Protein 8B45 (pdb70)

Sequence (86 aa):
GEIIKQEIIKKEIIKWEIIKQGGEIIKQEIIKKEIIKWEIIKQGGEIIKQEIIKKEIIKWEIIKQGGEIIKQEIIKKEIIIKWEIIK

Secondary structure (DSSP, 8-state):
----TTT--TTT--TTT---/----TTT--TTT--TTT-----/----TTT--TTT--TTT-----/----TTT--TTT--TTT--TT-

Structure (mmCIF, N/CA/C/O backbone):
data_8B45
#
_entry.id   8B45
#
_cell.length_a   85.515
_cell.length_b   85.515
_cell.length_c   85.515
_cell.angle_alpha   90.000
_cell.angle_beta   90.000
_cell.angle_gamma   90.000
#
_symmetry.space_group_name_H-M   'I 21 3'
#
loop_
_entity.id
_entity.type
_entity.pdbx_description
1 polymer CC-Tri-(UbUc)4
2 non-polymer 'SODIUM ION'
3 non-polymer 'TRIETHYLENE GLYCOL'
4 non-polymer 1,2-ETHANEDIOL
5 water water
#
loop_
_atom_site.group_PDB
_atom_site.id
_atom_site.type_symbol
_atom_site.label_atom_id
_atom_site.label_alt_id
_atom_site.label_comp_id
_atom_site.label_asym_id
_atom_site.label_entity_id
_atom_site.label_seq_id
_atom_site.pdbx_PDB_ins_code
_atom_site.Cartn_x
_atom_site.Cartn_y
_atom_site.Cartn_z
_atom_site.occupancy
_atom_site.B_iso_or_equiv
_atom_site.auth_seq_id
_atom_site.auth_comp_id
_atom_site.auth_asym_id
_atom_site.auth_atom_id
_atom_site.pdbx_PDB_model_num
ATOM 4 N N . GLY A 1 2 ? 46.187 21.659 1.686 1.00 56.37 1 GLY B N 1
ATOM 5 C CA . GLY A 1 2 ? 45.506 20.671 0.838 1.00 50.52 1 GLY B CA 1
ATOM 6 C C . GLY A 1 2 ? 46.333 19.415 0.710 1.00 46.14 1 GLY B C 1
ATOM 7 O O . GLY A 1 2 ? 47.563 19.513 0.749 1.00 43.66 1 GLY B O 1
ATOM 8 N N . GLU A 1 3 ? 45.672 18.272 0.602 1.00 46.25 2 GLU B N 1
ATOM 9 C CA . GLU A 1 3 ? 46.400 17.011 0.354 1.00 45.12 2 GLU B CA 1
ATOM 10 C C . GLU A 1 3 ? 47.047 17.113 -1.031 1.00 43.35 2 GLU B C 1
ATOM 11 O O . GLU A 1 3 ? 48.141 16.571 -1.200 1.00 40.12 2 GLU B O 1
ATOM 17 N N . ILE A 1 4 ? 46.386 17.801 -1.960 1.00 41.28 3 ILE B N 1
ATOM 18 C CA . ILE A 1 4 ? 46.857 17.831 -3.369 1.00 40.69 3 ILE B CA 1
ATOM 19 C C . ILE A 1 4 ? 48.066 18.760 -3.429 1.00 38.66 3 ILE B C 1
ATOM 20 O O . ILE A 1 4 ? 49.089 18.373 -4.003 1.00 36.41 3 ILE B O 1
ATOM 37 N N . ILE A 1 7 ? 51.060 17.027 -2.283 1.00 29.93 6 ILE B N 1
ATOM 38 C CA . ILE A 1 7 ? 51.527 15.991 -3.245 1.00 27.76 6 ILE B CA 1
ATOM 39 C C . ILE A 1 7 ? 52.325 16.667 -4.367 1.00 26.97 6 ILE B C 1
ATOM 40 O O . ILE A 1 7 ? 53.351 16.131 -4.767 1.00 26.36 6 ILE B O 1
ATOM 45 N N . LYS A 1 8 ? 51.846 17.806 -4.844 1.00 27.16 7 LYS B N 1
ATOM 46 C CA . LYS A 1 8 ? 52.545 18.471 -5.968 1.00 26.87 7 LYS B CA 1
ATOM 47 C C . LYS A 1 8 ? 53.959 18.863 -5.521 1.00 26.28 7 LYS B C 1
ATOM 48 O O . LYS A 1 8 ? 54.882 18.773 -6.332 1.00 25.04 7 LYS B O 1
ATOM 53 N N . GLN A 1 9 ? 54.092 19.258 -4.258 1.00 25.67 8 GLN B N 1
ATOM 54 C CA . GLN A 1 9 ? 55.420 19.641 -3.732 1.00 26.25 8 GLN B CA 1
ATOM 55 C C . GLN A 1 9 ? 56.289 18.387 -3.578 1.00 23.75 8 GLN B C 1
ATOM 56 O O . GLN A 1 9 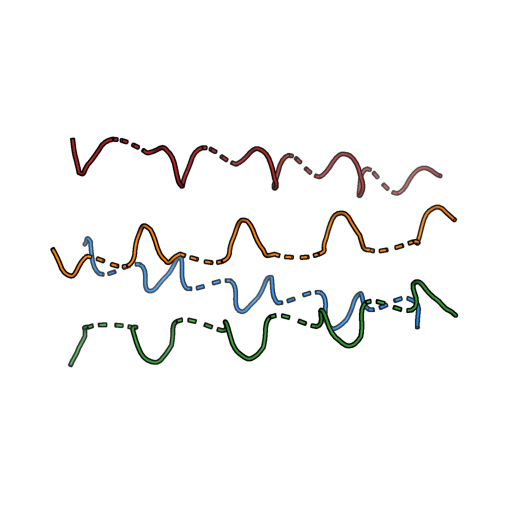? 57.481 18.474 -3.829 1.00 25.21 8 GLN B O 1
ATOM 62 N N . GLU A 1 10 ? 55.687 17.267 -3.202 1.00 25.97 9 GLU B N 1
ATOM 63 C CA . GLU A 1 10 ? 56.458 16.009 -3.063 1.00 27.18 9 GLU B CA 1
ATOM 64 C C . GLU A 1 10 ? 56.947 15.530 -4.438 1.00 24.69 9 GLU B C 1
ATOM 65 O O . GLU A 1 10 ? 58.075 15.066 -4.538 1.00 23.49 9 GLU B O 1
ATOM 71 N N . ILE A 1 11 ? 56.083 15.641 -5.445 1.00 22.21 10 ILE B N 1
ATOM 72 C CA . ILE A 1 11 ? 56.478 15.279 -6.833 1.00 21.09 10 ILE B CA 1
ATOM 73 C C . ILE A 1 11 ? 57.629 16.192 -7.275 1.00 19.75 10 ILE B C 1
ATOM 74 O O . ILE A 1 11 ? 58.614 15.691 -7.779 1.00 19.60 10 ILE B O 1
ATOM 91 N N . ILE A 1 14 ? 60.929 15.113 -5.808 1.00 19.68 13 ILE B N 1
ATOM 92 C CA . ILE A 1 14 ? 61.419 13.837 -6.398 1.00 19.25 13 ILE B CA 1
ATOM 93 C C . ILE A 1 14 ? 62.092 14.145 -7.737 1.00 19.84 13 ILE B C 1
ATOM 94 O O . ILE A 1 14 ? 63.131 13.591 -8.006 1.00 19.81 13 ILE B O 1
ATOM 99 N N . LYS A 1 15 ? 61.473 15.018 -8.527 1.00 18.14 14 LYS B N 1
ATOM 100 C CA . LYS A 1 15 ? 62.028 15.314 -9.865 1.00 18.16 14 LYS B CA 1
ATOM 101 C C . LYS A 1 15 ? 63.389 16.005 -9.708 1.00 17.15 14 LYS B C 1
ATOM 102 O O . LYS A 1 15 ? 64.239 15.814 -10.554 1.00 18.30 14 LYS B O 1
ATOM 108 N N . LYS A 1 16 ? 63.541 16.778 -8.639 1.00 17.90 15 LYS B N 1
ATOM 109 C CA . LYS A 1 16 ? 64.839 17.450 -8.381 1.00 18.27 15 LYS B CA 1
ATOM 110 C C . LYS A 1 16 ? 65.904 16.393 -8.058 1.00 19.60 15 LYS B C 1
ATOM 111 O O . LYS A 1 16 ? 67.038 16.543 -8.490 1.00 19.99 15 LYS B O 1
ATOM 117 N N . GLU A 1 17 ? 65.500 15.361 -7.322 1.00 20.83 16 GLU B N 1
ATOM 118 C CA . GLU A 1 17 ? 66.447 14.289 -6.921 1.00 21.14 16 GLU B CA 1
ATOM 119 C C . GLU A 1 17 ? 66.822 13.463 -8.150 1.00 21.90 16 GLU B C 1
ATOM 120 O O . GLU A 1 17 ? 67.982 13.108 -8.290 1.00 23.15 16 GLU B O 1
ATOM 126 N N . ILE A 1 18 ? 65.844 13.214 -9.017 1.00 18.92 17 ILE B N 1
ATOM 127 C CA . ILE A 1 18 ? 66.135 12.469 -10.275 1.00 18.56 17 ILE B CA 1
ATOM 128 C C . ILE A 1 18 ? 67.089 13.303 -11.138 1.00 19.36 17 ILE B C 1
ATOM 129 O O . ILE A 1 18 ? 68.034 12.744 -11.672 1.00 21.39 17 ILE B O 1
ATOM 146 N N . ILE A 1 21 ? 70.667 13.026 -10.011 1.00 19.43 20 ILE B N 1
ATOM 147 C CA . ILE A 1 21 ? 71.245 11.693 -10.352 1.00 20.87 20 ILE B CA 1
ATOM 148 C C . ILE A 1 21 ? 71.672 11.679 -11.826 1.00 19.93 20 ILE B C 1
ATOM 149 O O . ILE A 1 21 ? 72.753 11.196 -12.114 1.00 21.02 20 ILE B O 1
ATOM 154 N N . LYS A 1 22 ? 70.844 12.244 -12.700 1.00 19.61 21 LYS B N 1
ATOM 155 C CA . LYS A 1 22 ? 71.178 12.199 -14.141 1.00 20.20 21 LYS B CA 1
ATOM 156 C C . LYS A 1 22 ? 72.419 13.063 -14.419 1.00 21.13 21 LYS B C 1
ATOM 157 O O . LYS A 1 22 ? 73.196 12.698 -15.296 1.00 22.96 21 LYS B O 1
ATOM 163 N N . TRP A 1 23 ? 72.575 14.157 -13.680 1.00 20.77 22 TRP B N 1
ATOM 164 C CA . TRP A 1 23 ? 73.815 14.963 -13.820 1.00 22.37 22 TRP B CA 1
ATOM 165 C C . TRP A 1 23 ? 75.021 14.122 -13.399 1.00 22.79 22 TRP B C 1
ATOM 166 O O . TRP A 1 23 ? 76.010 14.112 -14.106 1.00 23.28 22 TRP B O 1
ATOM 177 N N . GLU A 1 24 ? 74.894 13.462 -12.255 1.00 21.85 23 GLU B N 1
ATOM 178 C CA . GLU A 1 24 ? 76.047 12.707 -11.724 1.00 24.05 23 GLU B CA 1
ATOM 179 C C . GLU A 1 24 ? 76.459 11.636 -12.741 1.00 23.99 23 GLU B C 1
ATOM 180 O O . GLU A 1 24 ? 77.658 11.439 -12.931 1.00 25.93 23 GLU B O 1
ATOM 186 N N . ILE A 1 25 ? 75.476 10.978 -13.349 1.00 22.51 24 ILE B N 1
AT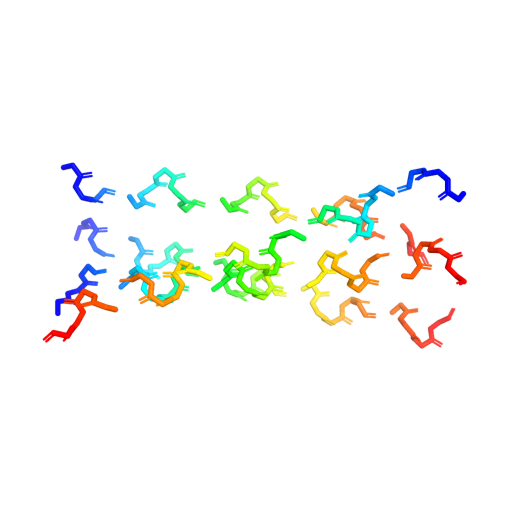OM 187 C CA . ILE A 1 25 ? 75.749 9.932 -14.372 1.00 23.33 24 ILE B CA 1
ATOM 188 C C . ILE A 1 25 ? 76.465 10.568 -15.576 1.00 23.78 24 ILE B C 1
ATOM 189 O O . ILE A 1 25 ? 77.441 9.993 -16.047 1.00 24.41 24 ILE B O 1
ATOM 206 N N . ILE A 1 28 ? 80.025 11.259 -14.864 1.00 26.16 27 ILE B N 1
ATOM 207 C CA . ILE A 1 28 ? 80.863 10.037 -14.697 1.00 29.40 27 ILE B CA 1
ATOM 208 C C . ILE A 1 28 ? 81.218 9.499 -16.090 1.00 30.66 27 ILE B C 1
ATOM 209 O O . ILE A 1 28 ? 82.366 9.109 -16.291 1.00 29.65 27 ILE B O 1
ATOM 214 N N . LYS A 1 29 ? 80.255 9.519 -17.008 1.00 30.61 28 LYS B N 1
ATOM 215 C CA . LYS A 1 29 ? 80.461 9.030 -18.396 1.00 32.67 28 LYS B CA 1
ATOM 216 C C . LYS A 1 29 ? 81.533 9.860 -19.118 1.00 34.10 28 LYS B C 1
ATOM 217 O O . LYS A 1 29 ? 82.252 9.277 -19.925 1.00 36.26 28 LYS B O 1
ATOM 223 N N . GLN A 1 30 ? 81.615 11.158 -18.853 1.00 32.07 29 GLN B N 1
ATOM 224 C CA . GLN A 1 30 ? 82.613 12.000 -19.568 1.00 32.54 29 GLN B CA 1
ATOM 225 C C . GLN A 1 30 ? 84.012 11.576 -19.121 1.00 33.65 29 GLN B C 1
ATOM 226 O O . GLN A 1 30 ? 84.912 11.524 -19.953 1.00 35.26 29 GLN B O 1
ATOM 232 N N . GLY A 1 31 ? 84.136 11.257 -17.839 1.00 33.84 30 GLY B N 1
ATOM 233 C CA . GLY A 1 31 ? 85.436 11.012 -17.203 1.00 35.63 30 GLY B CA 1
ATOM 234 C C . GLY A 1 31 ? 86.384 12.180 -17.389 1.00 38.31 30 GLY B C 1
ATOM 235 O O . GLY A 1 31 ? 85.938 13.333 -17.336 1.00 39.25 30 GLY B O 1
ATOM 237 N N . GLY B 1 2 ? 41.161 5.678 -0.394 1.00 54.89 1 GLY C N 1
ATOM 238 C CA . GLY B 1 2 ? 41.098 5.404 -1.841 1.00 53.32 1 GLY C CA 1
ATOM 239 C C . GLY B 1 2 ? 42.203 6.084 -2.639 1.00 48.83 1 GLY C C 1
ATOM 240 O O . GLY B 1 2 ? 43.329 5.581 -2.617 1.00 41.54 1 GLY C O 1
ATOM 241 N N . GLU B 1 3 ? 41.845 7.164 -3.344 1.00 46.61 2 GLU C N 1
ATOM 242 C CA . GLU B 1 3 ? 42.693 7.854 -4.352 1.00 45.34 2 GLU C CA 1
ATOM 243 C C . GLU B 1 3 ? 43.975 8.372 -3.696 1.00 39.12 2 GLU C C 1
ATOM 244 O O . GLU B 1 3 ? 45.062 8.040 -4.163 1.00 38.09 2 GLU C O 1
ATOM 250 N N . ILE B 1 4 ? 43.815 9.168 -2.648 1.00 37.22 3 ILE C N 1
ATOM 251 C CA . ILE B 1 4 ? 44.986 9.826 -2.003 1.00 34.55 3 ILE C CA 1
ATOM 252 C C . ILE B 1 4 ? 45.869 8.750 -1.361 1.00 33.79 3 ILE C C 1
ATOM 253 O O . ILE B 1 4 ? 47.052 8.716 -1.680 1.00 30.19 3 ILE C O 1
ATOM 270 N N . ILE B 1 7 ? 48.009 7.180 -3.952 1.00 26.99 6 ILE C N 1
ATOM 271 C CA . ILE B 1 7 ? 49.036 8.122 -4.495 1.00 28.09 6 ILE C CA 1
ATOM 272 C C . ILE B 1 7 ? 50.178 8.278 -3.480 1.00 26.22 6 ILE C C 1
ATOM 273 O O . ILE B 1 7 ? 51.331 8.235 -3.879 1.00 24.66 6 ILE C O 1
ATOM 278 N N . LYS B 1 8 ? 49.827 8.467 -2.212 1.00 25.50 7 LYS C N 1
ATOM 279 C CA . LYS B 1 8 ? 50.873 8.707 -1.188 1.00 24.37 7 LYS C CA 1
ATOM 280 C C . LYS B 1 8 ? 51.757 7.462 -1.076 1.00 23.25 7 LYS C C 1
ATOM 281 O O . LYS B 1 8 ? 52.952 7.609 -0.877 1.00 22.05 7 LYS C O 1
ATOM 287 N N . GLN B 1 9 ? 51.161 6.287 -1.227 1.00 23.34 8 GLN C N 1
ATOM 288 C CA . GLN B 1 9 ? 51.958 5.039 -1.146 1.00 23.61 8 GLN C CA 1
ATOM 289 C C . GLN B 1 9 ? 52.816 4.885 -2.403 1.00 23.70 8 GLN C C 1
ATOM 290 O O . GLN B 1 9 ? 53.937 4.420 -2.296 1.00 23.71 8 GLN C O 1
ATOM 296 N N . GLU B 1 10 ? 52.267 5.274 -3.542 1.00 24.54 9 GLU C N 1
ATOM 297 C CA . GLU B 1 10 ? 53.042 5.216 -4.800 1.00 26.18 9 GLU C CA 1
ATOM 298 C C . GLU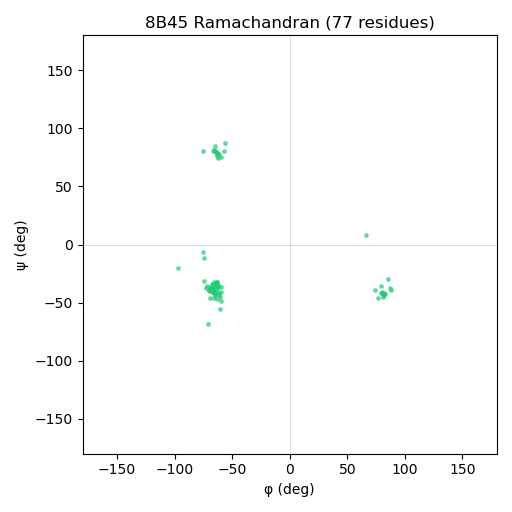 B 1 10 ? 54.231 6.180 -4.721 1.00 24.86 9 GLU C C 1
ATOM 299 O O . GLU B 1 10 ? 55.315 5.807 -5.151 1.00 25.93 9 GLU C O 1
ATOM 305 N N . ILE B 1 11 ? 54.006 7.370 -4.181 1.00 24.14 10 ILE C N 1
ATOM 306 C CA . ILE B 1 11 ? 55.098 8.372 -4.008 1.00 23.72 10 ILE C CA 1
ATOM 307 C C . ILE B 1 11 ? 56.148 7.812 -3.043 1.00 22.30 10 ILE C C 1
ATOM 308 O O . ILE B 1 11 ? 57.321 7.841 -3.381 1.00 22.46 10 ILE C O 1
ATOM 325 N N . ILE B 1 14 ? 58.427 5.279 -4.668 1.00 20.94 13 ILE C N 1
ATOM 326 C CA . ILE B 1 14 ? 59.372 5.914 -5.624 1.00 22.04 13 ILE C CA 1
ATOM 327 C C . ILE B 1 14 ? 60.583 6.469 -4.873 1.00 22.17 13 ILE C C 1
ATOM 328 O O . ILE B 1 14 ? 61.684 6.322 -5.362 1.00 23.05 13 ILE C O 1
ATOM 333 N N . LYS B 1 15 ? 60.346 7.106 -3.733 1.00 20.90 14 LYS C N 1
ATOM 334 C CA . LYS B 1 15 ? 61.476 7.694 -2.967 1.00 21.59 14 LYS C CA 1
ATOM 335 C C . LYS B 1 15 ? 62.438 6.594 -2.499 1.00 22.54 14 LYS C C 1
ATOM 336 O O . LYS B 1 15 ? 63.632 6.850 -2.413 1.00 21.74 14 LYS C O 1
ATOM 342 N N . LYS B 1 16 ? 61.897 5.413 -2.212 1.00 23.00 15 LYS C N 1
ATOM 343 C CA . LYS B 1 16 ? 62.729 4.251 -1.822 1.00 23.51 15 LYS C CA 1
ATOM 344 C C . LYS B 1 16 ? 63.628 3.834 -2.994 1.00 22.72 15 LYS C C 1
ATOM 345 O O . LYS B 1 16 ? 64.794 3.547 -2.772 1.00 23.35 15 LYS C O 1
ATOM 351 N N . GLU B 1 17 ? 63.064 3.799 -4.197 1.00 22.29 16 GLU C N 1
ATOM 352 C CA . GLU B 1 17 ? 63.831 3.370 -5.392 1.00 23.76 16 GLU C CA 1
ATOM 353 C C . GLU B 1 17 ? 64.931 4.398 -5.675 1.00 23.46 16 GLU C C 1
ATOM 354 O O . GLU B 1 17 ? 66.033 4.014 -6.011 1.00 25.00 16 GLU C O 1
ATOM 360 N N . ILE B 1 18 ? 64.589 5.673 -5.523 1.00 22.61 17 ILE C N 1
ATOM 361 C CA . ILE B 1 18 ? 65.553 6.779 -5.768 1.00 23.22 17 ILE C CA 1
ATOM 362 C C . ILE B 1 18 ? 66.703 6.691 -4.757 1.00 23.09 17 ILE C C 1
ATOM 363 O O . ILE B 1 18 ? 67.856 6.778 -5.163 1.00 22.13 17 ILE C O 1
ATOM 380 N N . ILE B 1 21 ? 69.308 4.182 -5.600 1.00 22.11 20 ILE C N 1
ATOM 381 C CA . ILE B 1 21 ? 70.174 4.551 -6.752 1.00 21.90 20 ILE C CA 1
ATOM 382 C C . ILE B 1 21 ? 71.363 5.388 -6.261 1.00 21.65 20 ILE C C 1
ATOM 383 O O . ILE B 1 21 ? 72.451 5.188 -6.767 1.00 21.54 20 ILE C O 1
ATOM 388 N N . LYS B 1 22 ? 71.136 6.260 -5.278 1.00 20.91 21 LYS C N 1
ATOM 389 C CA . LYS B 1 22 ? 72.235 7.106 -4.746 1.00 22.25 21 LYS C CA 1
ATOM 390 C C . LYS B 1 22 ? 73.336 6.246 -4.103 1.00 20.94 21 LYS C C 1
ATOM 391 O O . LYS B 1 22 ? 74.489 6.636 -4.148 1.00 21.59 21 LYS C O 1
ATOM 397 N N . TRP B 1 23 ? 72.950 5.121 -3.522 1.00 21.61 22 TRP C N 1
ATOM 398 C CA . TRP B 1 23 ? 73.934 4.178 -2.940 1.00 22.77 22 TRP C CA 1
ATOM 399 C C . TRP B 1 23 ? 74.888 3.665 -4.032 1.00 23.65 22 TRP C C 1
ATOM 400 O O . TRP B 1 23 ? 76.088 3.571 -3.791 1.00 23.19 22 TRP C O 1
ATOM 411 N N . GLU B 1 24 ? 74.326 3.365 -5.198 1.00 23.31 23 GLU C N 1
ATOM 412 C CA . GLU B 1 24 ? 75.098 2.868 -6.363 1.00 26.35 23 GLU C CA 1
ATOM 413 C C . GLU B 1 24 ? 75.99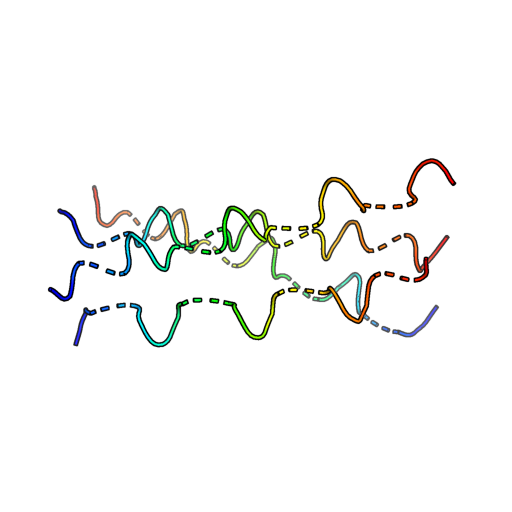0 3.985 -6.904 1.00 26.46 23 GLU C C 1
ATOM 414 O O . GLU B 1 24 ? 77.151 3.727 -7.179 1.00 26.93 23 GLU C O 1
ATOM 420 N N . ILE B 1 25 ? 75.436 5.180 -7.064 1.00 23.78 24 ILE C N 1
ATOM 421 C CA . ILE B 1 25 ? 76.243 6.315 -7.592 1.00 24.97 24 ILE C CA 1
ATOM 422 C C . ILE B 1 25 ? 77.461 6.522 -6.678 1.00 24.09 24 ILE C C 1
ATOM 423 O O . ILE B 1 25 ? 78.550 6.757 -7.184 1.00 23.22 24 ILE C O 1
ATOM 440 N N . ILE B 1 28 ? 80.168 4.199 -7.373 1.00 29.26 27 ILE C N 1
ATOM 441 C CA . ILE B 1 28 ? 80.782 4.312 -8.727 1.00 33.24 27 ILE C CA 1
ATOM 442 C C . ILE B 1 28 ? 81.748 5.498 -8.726 1.00 35.18 27 ILE C C 1
ATOM 443 O O . ILE B 1 28 ? 82.788 5.415 -9.376 1.00 36.47 27 ILE C O 1
ATOM 448 N N . LYS B 1 29 ? 81.401 6.553 -7.998 1.00 37.29 28 LYS C N 1
ATOM 449 C CA . LYS B 1 29 ? 82.210 7.795 -8.026 1.00 42.10 28 LYS C CA 1
ATOM 450 C C . LYS B 1 29 ? 83.507 7.606 -7.225 1.00 46.03 28 LYS C C 1
ATOM 451 O O . LYS B 1 29 ? 84.365 8.478 -7.324 1.00 47.00 28 LYS C O 1
ATOM 457 N N . GLN B 1 3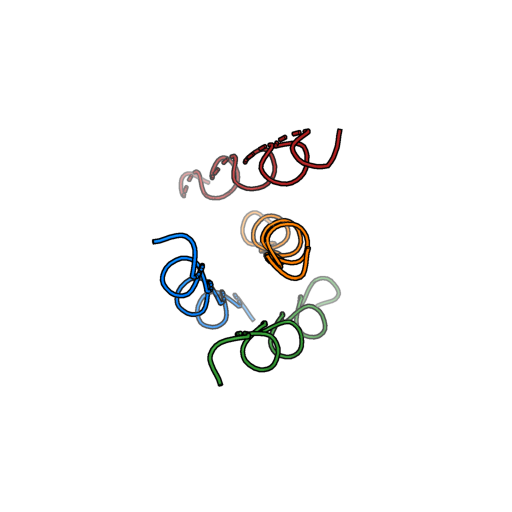0 ? 83.624 6.524 -6.452 1.00 52.11 29 GLN C N 1
ATOM 458 C CA . GLN B 1 30 ? 84.914 6.189 -5.784 1.00 56.67 29 GLN C CA 1
ATOM 459 C C . GLN B 1 30 ? 85.709 5.159 -6.602 1.00 59.26 29 GLN C C 1
ATOM 460 O O . GLN B 1 30 ? 86.916 5.036 -6.369 1.00 66.47 29 GLN C O 1
ATOM 466 N N . GLY B 1 31 ? 85.042 4.417 -7.484 1.00 60.32 30 GLY C N 1
ATOM 467 C CA . GLY B 1 31 ? 85.665 3.290 -8.199 1.00 58.38 30 GLY C CA 1
ATOM 468 C C . GLY B 1 31 ? 86.497 3.750 -9.382 1.00 57.57 30 GLY C C 1
ATOM 469 O O . GLY B 1 31 ? 86.576 2.987 -10.350 1.00 51.42 30 GLY C O 1
ATOM 473 N N . GLY C 1 2 ? 82.577 12.177 -26.639 1.00 56.64 1 GLY D N 1
ATOM 474 C CA . GLY C 1 2 ? 82.393 13.593 -26.284 1.00 55.57 1 GLY D CA 1
ATOM 475 C C . GLY C 1 2 ? 81.040 14.121 -26.736 1.00 55.41 1 GLY D C 1
ATOM 476 O O . GLY C 1 2 ? 80.520 15.011 -26.067 1.00 52.02 1 GLY D O 1
ATOM 477 N N . GLU C 1 3 ? 80.505 13.604 -27.843 1.00 57.06 2 GLU D N 1
ATOM 478 C CA . GLU C 1 3 ? 79.270 14.176 -28.439 1.00 58.99 2 GLU D CA 1
ATOM 479 C C . GLU C 1 3 ? 78.073 13.839 -27.542 1.00 57.13 2 GLU D C 1
ATOM 480 O O . GLU C 1 3 ? 77.518 14.766 -26.930 1.00 57.56 2 GLU D O 1
ATOM 486 N N . ILE C 1 4 ? 77.703 12.571 -27.463 1.00 52.67 3 ILE D N 1
ATOM 487 C CA . ILE C 1 4 ? 76.573 12.194 -26.580 1.00 51.55 3 ILE D CA 1
ATOM 488 C C . ILE C 1 4 ? 76.900 12.680 -25.168 1.00 49.83 3 ILE D C 1
ATOM 489 O O . ILE C 1 4 ? 76.008 13.247 -24.537 1.00 45.61 3 ILE D O 1
ATOM 506 N N . ILE C 1 7 ? 75.728 16.189 -24.825 1.00 34.61 6 ILE D N 1
ATOM 507 C CA . ILE C 1 7 ? 74.252 16.322 -24.969 1.00 34.31 6 ILE D CA 1
ATOM 508 C C . ILE C 1 7 ? 73.570 15.781 -23.702 1.00 29.12 6 ILE D C 1
ATOM 509 O O . ILE C 1 7 ? 72.597 16.392 -23.257 1.00 26.14 6 ILE D O 1
ATOM 514 N N . LYS C 1 8 ? 74.079 14.685 -23.149 1.00 29.19 7 LYS D N 1
ATOM 515 C CA . LYS C 1 8 ? 73.505 14.173 -21.881 1.00 28.48 7 LYS D CA 1
ATOM 516 C C . LYS C 1 8 ? 73.715 15.203 -20.755 1.00 25.22 7 LYS D C 1
ATOM 517 O O . LYS C 1 8 ? 72.855 15.301 -19.885 1.00 22.26 7 LYS D O 1
ATOM 523 N N . GLN C 1 9 ? 74.818 15.944 -20.788 1.00 26.98 8 GLN D N 1
ATOM 524 C CA . GLN C 1 9 ? 75.048 16.987 -19.753 1.00 28.36 8 GLN D CA 1
ATOM 525 C C . GLN C 1 9 ? 74.063 18.144 -19.959 1.00 26.53 8 GLN D C 1
ATOM 526 O O . GLN C 1 9 ? 73.580 18.687 -18.971 1.00 26.88 8 GLN D O 1
ATOM 532 N N . GLU C 1 10 ? 73.834 18.502 -21.216 1.00 26.67 9 GLU D N 1
ATOM 533 C CA . GLU C 1 10 ? 72.868 19.574 -21.562 1.00 27.82 9 GLU D CA 1
ATOM 534 C C . GLU C 1 10 ? 71.470 19.188 -21.051 1.00 23.34 9 GLU D C 1
ATOM 535 O O . GLU C 1 10 ? 70.818 20.013 -20.433 1.00 23.40 9 GLU D O 1
ATOM 541 N N . ILE C 1 11 ? 71.053 17.961 -21.343 1.00 21.76 10 ILE D N 1
ATOM 542 C CA . ILE C 1 11 ? 69.726 17.438 -20.903 1.00 20.56 10 ILE D CA 1
ATOM 543 C C . ILE C 1 11 ? 69.640 17.470 -19.369 1.00 19.38 10 ILE D C 1
ATOM 544 O O . ILE C 1 11 ? 68.659 17.962 -18.841 1.00 20.46 10 ILE D O 1
ATOM 561 N N . ILE C 1 14 ? 69.102 20.920 -17.977 1.00 20.93 13 ILE D N 1
ATOM 562 C CA . ILE C 1 14 ? 67.724 21.384 -18.295 1.00 20.06 13 ILE D CA 1
ATOM 563 C C . ILE C 1 14 ? 66.742 20.786 -17.274 1.00 19.71 13 ILE D C 1
ATOM 564 O O . ILE C 1 14 ? 65.860 21.492 -16.821 1.00 19.16 13 ILE D O 1
ATOM 569 N N . LYS C 1 15 ? 66.904 19.501 -16.961 1.00 18.39 14 LYS D N 1
ATOM 570 C CA . LYS C 1 15 ? 65.939 18.838 -16.047 1.00 18.65 14 LYS D CA 1
ATOM 571 C C . LYS C 1 15 ? 66.056 19.436 -14.636 1.00 19.05 14 LYS D C 1
ATOM 572 O O . LYS C 1 15 ? 65.047 19.520 -13.956 1.00 19.08 14 LYS D O 1
ATOM 578 N N . LYS C 1 16 ? 67.272 19.821 -14.254 1.00 19.59 15 LYS D N 1
ATOM 579 C CA . LYS C 1 16 ? 67.483 20.505 -12.953 1.00 20.95 15 LYS D CA 1
ATOM 580 C C . LYS C 1 16 ? 66.695 21.819 -12.940 1.00 20.62 15 LYS D C 1
ATOM 581 O O . LYS C 1 16 ? 66.079 22.124 -11.934 1.00 23.15 15 LYS D O 1
ATOM 587 N N . GLU C 1 17 ? 66.757 22.561 -14.040 1.00 21.00 16 GLU D N 1
ATOM 588 C CA . GLU C 1 17 ? 66.049 23.857 -14.131 1.00 22.88 16 GLU D CA 1
ATOM 589 C C . GLU C 1 17 ? 64.537 23.620 -14.063 1.00 21.52 16 GLU D C 1
ATOM 590 O O . GLU C 1 17 ? 63.849 24.378 -13.391 1.00 21.98 16 GLU D O 1
ATOM 596 N N . ILE C 1 18 ? 64.051 22.611 -14.774 1.00 18.26 17 ILE D N 1
ATOM 597 C CA . ILE C 1 18 ? 62.585 22.332 -14.793 1.00 18.22 17 ILE D CA 1
ATOM 598 C C . ILE C 1 18 ? 62.123 21.966 -13.370 1.00 19.92 17 ILE D C 1
ATOM 599 O O . ILE C 1 18 ? 61.112 22.489 -12.917 1.00 19.83 17 ILE D O 1
ATOM 616 N N . ILE C 1 21 ? 61.722 24.946 -11.209 1.00 19.41 20 ILE D N 1
ATOM 617 C CA . ILE C 1 21 ? 60.542 25.751 -11.626 1.00 19.23 20 ILE D CA 1
ATOM 618 C C . ILE C 1 21 ? 59.253 25.109 -11.084 1.00 19.43 20 ILE D C 1
ATOM 619 O O . ILE C 1 21 ? 58.385 25.824 -10.632 1.00 18.81 20 ILE D O 1
ATOM 624 N N . LYS C 1 22 ? 59.160 23.783 -11.156 1.00 19.28 21 LYS D N 1
ATOM 625 C CA . LYS C 1 22 ? 57.924 23.089 -10.723 1.00 19.18 21 LYS D CA 1
ATOM 626 C C . LYS C 1 22 ? 57.741 23.291 -9.217 1.00 19.50 21 LYS D C 1
ATOM 627 O O . LYS C 1 22 ? 56.615 23.454 -8.782 1.00 20.63 21 LYS D O 1
ATOM 633 N N . TRP C 1 23 ? 58.851 23.279 -8.489 1.00 21.56 22 TRP D N 1
ATOM 634 C CA . TRP C 1 23 ? 58.787 23.535 -7.027 1.00 21.69 22 TRP D CA 1
ATOM 635 C C . TRP C 1 23 ? 58.221 24.936 -6.780 1.00 22.44 22 TRP D C 1
ATOM 636 O O . TRP C 1 23 ? 57.376 25.092 -5.918 1.00 21.69 22 TRP D O 1
ATOM 647 N N . GLU C 1 24 ? 58.722 25.907 -7.536 1.00 20.51 23 GLU D N 1
ATOM 648 C CA . GLU C 1 24 ? 58.317 27.317 -7.322 1.00 23.44 23 GLU D CA 1
ATOM 649 C C . GLU C 1 24 ? 56.851 27.502 -7.715 1.00 22.38 23 GLU D C 1
ATOM 650 O O . GLU C 1 24 ? 56.161 28.231 -7.029 1.00 24.60 23 GLU D O 1
ATOM 656 N N . ILE C 1 25 ? 56.403 26.834 -8.779 1.00 20.87 24 ILE D N 1
ATOM 657 C CA . ILE C 1 25 ? 54.965 26.889 -9.170 1.00 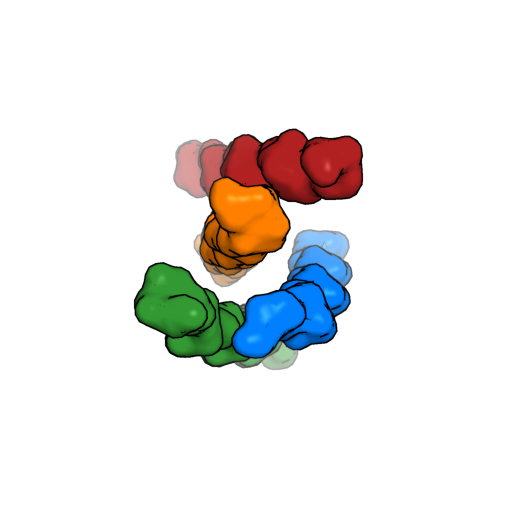22.53 24 ILE D CA 1
ATOM 658 C C . ILE C 1 25 ? 54.110 26.301 -8.049 1.00 22.63 24 ILE D C 1
ATOM 659 O O . ILE C 1 25 ? 53.116 26.920 -7.686 1.00 25.32 24 ILE D O 1
ATOM 676 N N . ILE C 1 28 ? 53.988 28.789 -5.240 1.00 27.02 27 ILE D N 1
ATOM 677 C CA . ILE C 1 28 ? 53.225 29.996 -5.654 1.00 29.80 27 ILE D CA 1
ATOM 678 C C . ILE C 1 28 ? 51.745 29.716 -5.413 1.00 32.83 27 ILE D C 1
ATOM 679 O O . ILE C 1 28 ? 51.005 30.659 -5.115 1.00 35.79 27 ILE D O 1
ATOM 684 N N . LYS C 1 29 ? 51.355 28.456 -5.511 1.00 34.25 28 LYS D N 1
ATOM 685 C CA . LYS C 1 29 ? 49.935 28.070 -5.342 1.00 38.79 28 LYS D CA 1
ATOM 686 C C . LYS C 1 29 ? 49.562 28.142 -3.859 1.00 43.01 28 LYS D C 1
ATOM 687 O O . LYS C 1 29 ? 48.407 28.466 -3.573 1.00 45.95 28 LYS D O 1
ATOM 693 N N . GLN C 1 30 ? 50.519 27.885 -2.969 1.00 41.86 29 GLN D N 1
ATOM 694 C CA . GLN C 1 30 ? 50.287 27.988 -1.506 1.00 42.93 29 GLN D CA 1
ATOM 695 C C . GLN C 1 30 ? 50.259 29.463 -1.081 1.00 44.02 29 GLN D C 1
ATOM 696 O O . GLN C 1 30 ? 49.976 29.720 0.085 1.00 46.33 29 GLN D O 1
ATOM 702 N N . GLY C 1 31 ? 50.565 30.376 -1.997 1.00 43.60 30 GLY D N 1
ATOM 703 C CA . GLY C 1 31 ? 50.721 31.798 -1.658 1.00 48.39 30 GLY D CA 1
ATOM 704 C C . GLY C 1 31 ? 49.388 32.527 -1.724 1.00 52.15 30 GLY D C 1
ATOM 705 O O . GLY C 1 31 ? 48.840 32.832 -0.649 1.00 57.27 30 GLY D O 1
ATOM 709 N N . GLY D 1 2 ? 40.045 15.639 -12.426 1.00 32.63 1 GLY A N 1
ATOM 710 C CA . GLY D 1 2 ? 41.131 16.115 -13.301 1.00 32.65 1 GLY A CA 1
ATOM 711 C C . GLY D 1 2 ? 42.447 16.324 -12.566 1.00 33.60 1 GLY A C 1
ATOM 712 O O . GLY D 1 2 ? 43.494 15.997 -13.134 1.00 32.20 1 GLY A O 1
ATOM 713 N N . GLU D 1 3 ? 42.393 16.856 -11.348 1.00 34.86 2 GLU A N 1
ATOM 714 C CA . GLU D 1 3 ? 43.635 17.135 -10.577 1.00 36.49 2 GLU A CA 1
ATOM 715 C C . GLU D 1 3 ? 44.339 15.818 -10.223 1.00 34.61 2 GLU A C 1
ATOM 716 O O . GLU D 1 3 ? 45.549 15.724 -10.418 1.00 33.51 2 GLU A O 1
ATOM 722 N N . ILE D 1 4 ? 43.574 14.841 -9.735 1.00 32.59 3 ILE A N 1
ATOM 723 C CA . ILE D 1 4 ? 44.115 13.494 -9.387 1.00 31.04 3 ILE A CA 1
ATOM 724 C C . ILE D 1 4 ? 44.594 12.794 -10.664 1.00 29.67 3 ILE A C 1
ATOM 725 O O . ILE D 1 4 ? 45.697 12.261 -10.662 1.00 26.78 3 ILE A O 1
ATOM 742 N N . ILE D 1 7 ? 47.975 13.928 -11.640 1.00 26.44 6 ILE A N 1
ATOM 743 C CA . ILE D 1 7 ? 48.996 13.465 -10.662 1.00 26.54 6 ILE A CA 1
ATOM 744 C C . ILE D 1 7 ? 49.363 12.008 -10.954 1.00 26.43 6 ILE A C 1
ATOM 745 O O . ILE D 1 7 ? 50.543 11.693 -10.950 1.00 24.12 6 ILE A O 1
ATOM 750 N N . LYS D 1 8 ? 48.369 11.160 -11.192 1.00 26.46 7 LYS A N 1
ATOM 751 C CA . LYS D 1 8 ? 48.675 9.728 -11.448 1.00 28.51 7 LYS A CA 1
ATOM 752 C C . LYS D 1 8 ? 49.531 9.571 -12.717 1.00 28.13 7 LYS A C 1
ATOM 753 O O . LYS D 1 8 ? 50.398 8.709 -12.742 1.00 28.03 7 LYS A O 1
ATOM 759 N N . GLN D 1 9 ? 49.274 10.389 -13.728 1.00 26.98 8 GLN A N 1
ATOM 760 C CA . GLN D 1 9 ? 50.058 10.335 -14.985 1.00 30.32 8 GLN A CA 1
ATOM 761 C C . GLN D 1 9 ? 51.494 10.817 -14.745 1.00 30.24 8 GLN A C 1
ATOM 762 O O . GLN D 1 9 ? 52.408 10.241 -15.320 1.00 30.94 8 GLN A O 1
ATOM 768 N N . GLU D 1 10 ? 51.651 11.847 -13.923 1.00 28.71 9 GLU A N 1
ATOM 769 C CA . GLU D 1 10 ? 52.994 12.370 -13.569 1.00 28.65 9 GLU A CA 1
ATOM 770 C C . GLU D 1 10 ? 53.771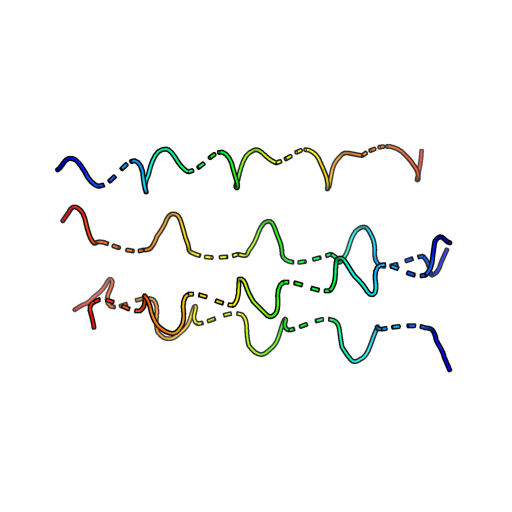 11.308 -12.780 1.00 27.56 9 GLU A C 1
ATOM 771 O O . GLU D 1 10 ? 54.959 11.143 -13.024 1.00 29.39 9 GLU A O 1
ATOM 777 N N . ILE D 1 11 ? 53.099 10.608 -11.872 1.00 26.69 10 ILE A N 1
ATOM 778 C CA . ILE D 1 11 ? 53.770 9.527 -11.089 1.00 27.62 10 ILE A CA 1
ATOM 779 C C . ILE D 1 11 ? 54.176 8.406 -12.046 1.00 28.04 10 ILE A C 1
ATOM 780 O O . ILE D 1 11 ? 55.294 7.915 -11.962 1.00 25.68 10 ILE A O 1
ATOM 797 N N . ILE D 1 14 ? 57.341 9.099 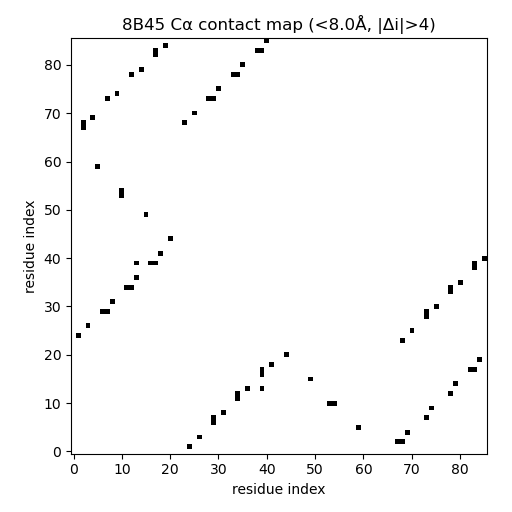-13.924 1.00 24.23 13 ILE A N 1
ATOM 798 C CA . ILE D 1 14 ? 58.566 9.031 -13.073 1.00 23.52 13 ILE A CA 1
ATOM 799 C C . ILE D 1 14 ? 59.090 7.586 -13.038 1.00 22.88 13 ILE A C 1
ATOM 800 O O . ILE D 1 14 ? 60.288 7.387 -13.051 1.00 21.88 13 ILE A O 1
ATOM 805 N N . LYS D 1 15 ? 58.180 6.626 -12.976 1.00 23.24 14 LYS A N 1
ATOM 806 C CA . LYS D 1 15 ? 58.618 5.213 -12.914 1.00 26.55 14 LYS A CA 1
ATOM 807 C C . LYS D 1 15 ? 59.449 4.891 -14.159 1.00 28.81 14 LYS A C 1
ATOM 808 O O . LYS D 1 15 ? 60.407 4.134 -14.040 1.00 27.70 14 LYS A O 1
ATOM 814 N N . LYS D 1 16 ? 59.069 5.452 -15.303 1.00 28.70 15 LYS A N 1
ATOM 815 C CA . LYS D 1 16 ? 59.813 5.193 -16.561 1.00 32.26 15 LYS A CA 1
ATOM 816 C C . LYS D 1 16 ? 61.193 5.857 -16.489 1.00 30.17 15 LYS A C 1
ATOM 817 O O . LYS D 1 16 ? 62.149 5.263 -16.982 1.00 30.41 15 LYS A O 1
ATOM 823 N N . GLU D 1 17 ? 61.275 7.034 -15.874 1.00 28.55 16 GLU A N 1
ATOM 824 C CA . GLU D 1 17 ? 62.565 7.754 -15.747 1.00 29.74 16 GLU A CA 1
ATOM 825 C C . GLU D 1 17 ? 63.498 6.968 -14.833 1.00 25.53 16 GLU A C 1
ATOM 826 O O . GLU D 1 17 ? 64.682 6.925 -15.093 1.00 26.22 16 GLU A O 1
ATOM 832 N N . ILE D 1 18 ? 62.927 6.401 -13.780 1.00 22.86 17 ILE A N 1
ATOM 833 C CA A ILE D 1 18 ? 63.712 5.568 -12.820 0.50 23.01 17 ILE A CA 1
ATOM 834 C CA B ILE D 1 18 ? 63.721 5.574 -12.824 0.50 22.41 17 ILE A CA 1
ATOM 835 C C . ILE D 1 18 ? 64.287 4.297 -13.484 1.00 23.83 17 ILE A C 1
ATOM 836 O O . ILE D 1 18 ? 65.482 3.864 -13.402 1.00 24.23 17 ILE A O 1
ATOM 857 N N . ILE D 1 21 ? 67.192 5.102 -15.680 1.00 24.05 20 ILE A N 1
ATOM 858 C CA . ILE D 1 21 ? 68.408 5.409 -14.877 1.00 24.53 20 ILE A CA 1
ATOM 859 C C . ILE D 1 21 ? 69.060 4.086 -14.463 1.00 24.04 20 ILE A C 1
ATOM 860 O O . ILE D 1 21 ? 70.273 4.002 -14.500 1.00 24.98 20 ILE A O 1
ATOM 865 N N . LYS D 1 22 ? 68.245 3.110 -14.072 1.00 23.99 21 LYS A N 1
ATOM 866 C CA . LYS D 1 22 ? 68.810 1.840 -13.562 1.00 26.45 21 LYS A CA 1
ATOM 867 C C . LYS D 1 22 ? 69.599 1.167 -14.688 1.00 28.07 21 LYS A C 1
ATOM 868 O O . LYS D 1 22 ? 70.657 0.600 -14.423 1.00 29.44 21 LYS A O 1
ATOM 874 N N . TRP D 1 23 ? 69.060 1.245 -15.895 1.00 29.70 22 TRP A N 1
ATOM 875 C CA . TRP D 1 23 ? 69.729 0.624 -17.061 1.00 34.10 22 TRP A CA 1
ATOM 876 C C . TRP D 1 23 ? 71.012 1.400 -17.371 1.00 35.29 22 TRP A C 1
ATOM 877 O O . TRP D 1 23 ? 72.007 0.764 -17.709 1.00 39.57 22 TRP A O 1
ATOM 888 N N . GLU D 1 24 ? 70.972 2.724 -17.243 1.00 35.15 23 GLU A N 1
ATOM 889 C CA . GLU D 1 24 ? 72.145 3.587 -17.547 1.00 36.05 23 GLU A CA 1
ATOM 890 C C . GLU D 1 24 ? 73.280 3.344 -16.540 1.00 35.28 23 GLU A C 1
ATOM 891 O O . GLU D 1 24 ? 74.440 3.359 -16.948 1.00 35.99 23 GLU A O 1
ATOM 897 N N . ILE D 1 25 ? 72.932 3.126 -15.274 1.00 29.50 24 ILE A N 1
ATOM 898 C CA . ILE D 1 25 ? 73.941 2.777 -14.237 1.00 31.38 24 ILE A CA 1
ATOM 899 C C . ILE D 1 25 ? 74.549 1.418 -14.592 1.00 35.84 24 ILE A C 1
ATOM 900 O O . ILE D 1 25 ? 75.767 1.291 -14.554 1.00 35.64 24 ILE A O 1
ATOM 917 N N . ILE D 1 28 ? 77.287 1.479 -16.912 1.00 51.57 27 ILE A N 1
ATOM 918 C CA . ILE D 1 28 ? 78.462 2.333 -16.590 1.00 55.18 27 ILE A CA 1
ATOM 919 C C . ILE D 1 28 ? 79.172 1.796 -15.347 1.00 56.91 27 ILE A C 1
ATOM 920 O O . ILE D 1 28 ? 80.051 2.503 -14.832 1.00 57.22 27 ILE A O 1
ATOM 925 N N . LYS D 1 29 ? 78.775 0.624 -14.862 1.00 56.72 28 LYS A N 1
ATOM 926 C CA . LYS D 1 29 ? 79.289 0.109 -13.566 1.00 61.19 28 LYS A CA 1
ATOM 927 C C . LYS D 1 29 ? 80.613 -0.620 -13.810 1.00 64.84 28 LYS A C 1
ATOM 928 O O . LYS D 1 29 ? 81.564 -0.360 -13.051 1.00 62.78 28 LYS A O 1
#

Radius of gyration: 15.62 Å; Cα contacts (8 Å, |Δi|>4): 41; chains: 4; bounding box: 45×32×29 Å

Solvent-accessible surface area: 7540 Å² total

Foldseek 3Di:
DPPCPVVVCVVVVVVVVVVVVD/DPPVPVVVCVVVVCVVVVVVVD/DPPVVVVVCVVVVCVVVVPVVD/DPPVPVVVCVVVVCPVVPVD

B-factor: mean 33.41, std 11.84, range [17.15, 75.54]